Protein AF-A0A1A8SK10-F1 (afdb_monomer_lite)

Structure (mmCIF, N/CA/C/O backbone):
data_AF-A0A1A8SK10-F1
#
_entry.id   AF-A0A1A8SK10-F1
#
loop_
_atom_site.group_PDB
_atom_site.id
_atom_site.type_symbol
_atom_site.label_atom_id
_atom_site.label_alt_id
_atom_site.label_comp_id
_atom_site.label_asym_id
_atom_site.label_entity_id
_atom_site.label_seq_id
_atom_site.pdbx_PDB_ins_code
_atom_site.Cartn_x
_atom_site.Cartn_y
_atom_site.Cartn_z
_atom_site.occupancy
_atom_site.B_iso_or_equiv
_atom_site.auth_seq_id
_atom_site.auth_comp_id
_atom_site.auth_asym_id
_atom_site.auth_atom_id
_atom_site.pdbx_PDB_model_num
ATOM 1 N N . TRP A 1 1 ? -2.851 10.132 -17.902 1.00 65.00 1 TRP A N 1
ATOM 2 C CA . TRP A 1 1 ? -2.157 9.168 -17.026 1.00 65.00 1 TRP A CA 1
ATOM 3 C C . TRP A 1 1 ? -0.667 9.456 -17.080 1.00 65.00 1 TRP A C 1
ATOM 5 O O . TRP A 1 1 ? -0.201 9.834 -18.146 1.00 65.00 1 TRP A O 1
ATOM 15 N N . TRP A 1 2 ? 0.046 9.383 -15.954 1.00 83.75 2 TRP A N 1
ATOM 16 C CA . TRP A 1 2 ? 1.470 9.755 -15.833 1.00 83.75 2 TRP A CA 1
ATOM 17 C C . TRP A 1 2 ? 2.415 8.536 -15.775 1.00 83.75 2 TRP A C 1
ATOM 19 O O . TRP A 1 2 ? 3.636 8.691 -15.807 1.00 83.75 2 TRP A O 1
ATOM 29 N N . CYS A 1 3 ? 1.845 7.332 -15.729 1.00 89.19 3 CYS A N 1
ATOM 30 C CA . CYS A 1 3 ? 2.527 6.046 -15.659 1.00 89.19 3 CYS A CA 1
ATOM 31 C C . CYS A 1 3 ? 1.812 4.984 -16.515 1.00 89.19 3 CYS A C 1
ATOM 33 O O . CYS A 1 3 ? 0.656 5.170 -16.911 1.00 89.19 3 CYS A O 1
ATOM 35 N N . THR A 1 4 ? 2.507 3.877 -16.779 1.00 86.38 4 THR A N 1
ATOM 36 C CA . THR A 1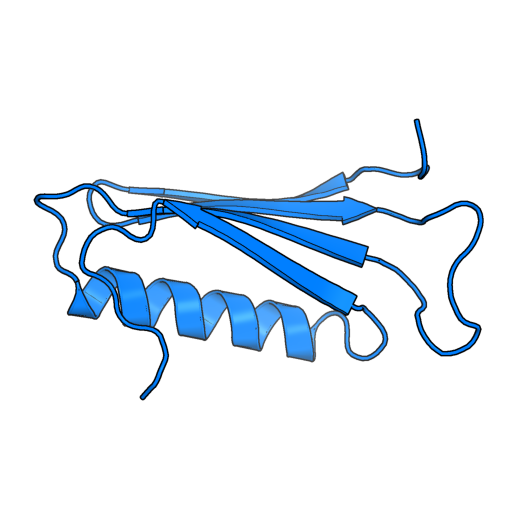 4 ? 1.971 2.621 -17.330 1.00 86.38 4 THR A CA 1
ATOM 37 C C . THR A 1 4 ? 2.109 1.486 -16.326 1.00 86.38 4 THR A C 1
ATOM 39 O O . THR A 1 4 ? 2.683 1.660 -15.248 1.00 86.38 4 THR A O 1
ATOM 42 N N . ASP A 1 5 ? 1.571 0.324 -16.705 1.00 85.00 5 ASP A N 1
ATOM 43 C CA . ASP A 1 5 ? 1.773 -0.948 -16.009 1.00 85.00 5 ASP A CA 1
ATOM 44 C C . ASP A 1 5 ? 1.375 -0.875 -14.532 1.00 85.00 5 ASP A C 1
ATOM 46 O O . ASP A 1 5 ? 2.093 -1.339 -13.650 1.00 85.00 5 ASP A O 1
ATOM 50 N N . VAL A 1 6 ? 0.227 -0.242 -14.262 1.00 91.69 6 VAL A N 1
ATOM 51 C CA . VAL A 1 6 ? -0.318 -0.143 -12.907 1.00 91.69 6 VAL A CA 1
ATOM 52 C C . VAL A 1 6 ? -0.783 -1.526 -12.466 1.00 91.69 6 VAL A C 1
ATOM 54 O O . VAL A 1 6 ? -1.745 -2.069 -13.008 1.00 91.69 6 VAL A O 1
ATOM 57 N N . THR A 1 7 ? -0.110 -2.084 -11.467 1.00 94.12 7 THR A N 1
ATOM 58 C CA . THR A 1 7 ? -0.410 -3.408 -10.915 1.00 94.12 7 THR A CA 1
ATOM 59 C C . THR A 1 7 ? -0.618 -3.321 -9.415 1.00 94.12 7 THR A C 1
ATOM 61 O O . THR A 1 7 ? 0.199 -2.724 -8.716 1.00 94.12 7 THR A O 1
ATOM 64 N N . VAL A 1 8 ? -1.671 -3.955 -8.906 1.00 95.81 8 VAL A N 1
ATOM 65 C CA . VAL A 1 8 ? -1.845 -4.155 -7.461 1.00 95.81 8 VAL A CA 1
ATOM 66 C C . VAL A 1 8 ? -0.821 -5.184 -6.990 1.00 95.81 8 VAL A C 1
ATOM 68 O O . VAL A 1 8 ? -0.778 -6.288 -7.530 1.00 95.81 8 VAL A O 1
ATOM 71 N N . ILE A 1 9 ? 0.002 -4.812 -6.010 1.00 95.81 9 ILE A N 1
ATOM 72 C CA . ILE A 1 9 ? 1.078 -5.662 -5.472 1.00 95.81 9 ILE A CA 1
ATOM 73 C C . ILE A 1 9 ? 0.787 -6.146 -4.051 1.00 95.81 9 ILE A C 1
ATOM 75 O O . ILE A 1 9 ? 1.218 -7.235 -3.687 1.00 95.81 9 ILE A O 1
ATOM 79 N N . ALA A 1 10 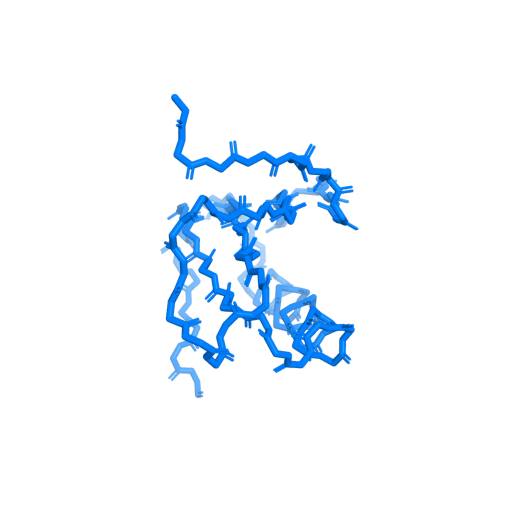? 0.005 -5.387 -3.282 1.00 95.44 10 ALA A N 1
ATOM 80 C CA . ALA A 1 10 ? -0.528 -5.827 -2.002 1.00 95.44 10 ALA A CA 1
ATOM 81 C C . ALA A 1 10 ? -1.868 -5.144 -1.729 1.00 95.44 10 ALA A C 1
ATOM 83 O O . ALA A 1 10 ? -2.092 -3.997 -2.118 1.00 95.44 10 ALA A O 1
ATOM 84 N N . GLN A 1 11 ? -2.765 -5.858 -1.064 1.00 96.19 11 GLN A N 1
ATOM 85 C CA . GLN A 1 11 ? -4.031 -5.320 -0.587 1.00 96.19 11 GLN A CA 1
ATOM 86 C C . GLN A 1 11 ? -4.394 -6.009 0.719 1.00 96.19 11 GLN A C 1
ATOM 88 O O . GLN A 1 11 ? -4.176 -7.213 0.869 1.00 96.19 11 GLN A O 1
ATOM 93 N N . HIS A 1 12 ? -4.981 -5.255 1.634 1.00 95.00 12 HIS A N 1
ATOM 94 C CA . HIS A 1 12 ? -5.451 -5.776 2.905 1.00 95.00 12 HIS A CA 1
ATOM 95 C C . HIS A 1 12 ? -6.634 -4.959 3.388 1.00 95.00 12 HIS A C 1
ATOM 97 O O . HIS A 1 12 ? -6.684 -3.745 3.201 1.00 95.00 12 HIS A O 1
ATOM 103 N N . CYS A 1 13 ? -7.586 -5.634 4.015 1.00 94.44 13 CYS A N 1
ATOM 104 C CA . CYS A 1 13 ? -8.759 -5.003 4.589 1.00 94.44 13 CYS A CA 1
ATOM 105 C C . CYS A 1 13 ? -9.080 -5.707 5.903 1.00 94.44 13 CYS A C 1
ATOM 107 O O . CYS A 1 13 ? -9.328 -6.914 5.937 1.00 94.44 13 CYS A O 1
ATOM 109 N N . SER A 1 14 ? -9.024 -4.956 6.996 1.00 92.81 14 SER A N 1
ATOM 110 C CA . SER A 1 14 ? -9.308 -5.445 8.339 1.00 92.81 14 SER A CA 1
ATOM 111 C C . SER A 1 14 ? -9.873 -4.317 9.202 1.00 92.81 14 SER A C 1
ATOM 113 O O . SER A 1 14 ? -9.655 -3.151 8.878 1.00 92.81 14 SER A O 1
ATOM 115 N N . PRO A 1 15 ? -10.531 -4.628 10.335 1.00 90.62 15 PRO A N 1
ATOM 116 C CA . PRO A 1 15 ? -11.052 -3.601 11.239 1.00 90.62 15 PRO A CA 1
ATOM 117 C C . PRO A 1 15 ? -9.989 -2.640 11.787 1.00 90.62 15 PRO A C 1
ATOM 119 O O . PRO A 1 15 ? -10.330 -1.549 12.230 1.00 90.62 15 PRO A O 1
ATOM 122 N N . SER A 1 16 ? -8.717 -3.050 11.787 1.00 90.06 16 SER A N 1
ATOM 123 C CA . SER A 1 16 ? -7.615 -2.244 12.318 1.00 90.06 16 SER A CA 1
ATOM 124 C C . SER A 1 16 ? -6.855 -1.471 11.239 1.00 90.06 16 SER A C 1
ATOM 126 O O . SER A 1 16 ? -6.249 -0.448 11.536 1.00 90.06 16 SER A O 1
ATOM 128 N N . LEU A 1 17 ? -6.841 -1.964 9.999 1.00 93.81 17 LEU A N 1
ATOM 129 C CA . LEU A 1 17 ? -6.019 -1.421 8.921 1.00 93.81 17 LEU A CA 1
ATOM 130 C C . LEU A 1 17 ? -6.563 -1.852 7.560 1.00 93.81 17 LEU A C 1
ATOM 132 O O . LEU A 1 17 ? -6.792 -3.042 7.318 1.00 93.81 17 LEU A O 1
ATOM 136 N N . GLU A 1 18 ? -6.665 -0.891 6.655 1.00 95.62 18 GLU A N 1
ATOM 137 C CA . GLU A 1 18 ? -6.932 -1.106 5.242 1.00 95.62 18 GLU A CA 1
ATOM 138 C C . GLU A 1 18 ? -5.807 -0.478 4.424 1.00 95.62 18 GLU A C 1
ATOM 140 O O . GLU A 1 18 ? -5.405 0.662 4.670 1.00 95.62 18 GLU A O 1
ATOM 145 N N . TYR A 1 19 ? -5.280 -1.214 3.450 1.00 96.25 19 TYR A N 1
ATOM 146 C CA . TYR A 1 19 ? -4.303 -0.662 2.525 1.00 96.25 19 TYR A CA 1
ATOM 147 C C . TYR A 1 19 ? -4.393 -1.262 1.131 1.00 96.25 19 TYR A C 1
ATOM 149 O O . TYR A 1 19 ? -4.829 -2.397 0.925 1.00 96.25 19 TYR A O 1
ATOM 157 N N . LEU A 1 20 ? -3.902 -0.491 0.170 1.00 97.00 20 LEU A N 1
ATOM 158 C CA . LEU A 1 20 ? -3.714 -0.900 -1.209 1.00 97.00 20 LEU A CA 1
ATOM 159 C C . LEU A 1 20 ? -2.371 -0.369 -1.703 1.00 97.00 20 LEU A C 1
ATOM 161 O O . LEU A 1 20 ? -2.197 0.839 -1.843 1.00 97.00 20 LEU A O 1
ATOM 165 N N . PHE A 1 21 ? -1.446 -1.272 -2.010 1.00 96.88 21 PHE A N 1
ATOM 166 C CA . PHE A 1 21 ? -0.193 -0.943 -2.671 1.00 96.88 21 PHE A CA 1
ATOM 167 C C . PHE A 1 21 ? -0.282 -1.267 -4.155 1.00 96.88 21 PHE A C 1
ATOM 169 O O . PHE A 1 21 ? -0.648 -2.372 -4.568 1.00 96.88 21 PHE A O 1
ATOM 176 N N . THR A 1 22 ? 0.102 -0.293 -4.969 1.00 95.94 22 THR A N 1
ATOM 177 C CA . THR A 1 22 ? 0.195 -0.433 -6.419 1.00 95.94 22 THR A CA 1
ATOM 178 C C . THR A 1 22 ? 1.598 -0.097 -6.876 1.00 95.94 22 THR A C 1
ATOM 180 O O . THR A 1 22 ? 2.175 0.897 -6.449 1.00 95.94 22 THR A O 1
ATOM 183 N N . ASN A 1 23 ? 2.143 -0.924 -7.759 1.00 94.62 23 ASN A N 1
ATOM 184 C CA . ASN A 1 23 ? 3.338 -0.588 -8.509 1.00 94.62 23 ASN A CA 1
ATOM 185 C C . ASN A 1 23 ? 2.927 0.102 -9.806 1.00 94.62 23 ASN A C 1
ATOM 187 O O . ASN A 1 23 ? 1.975 -0.320 -10.464 1.00 94.62 23 ASN A O 1
ATOM 191 N N . CYS A 1 24 ? 3.645 1.148 -10.181 1.00 92.88 24 CYS A N 1
ATOM 192 C CA . CYS A 1 24 ? 3.443 1.841 -11.436 1.00 92.88 24 CYS A CA 1
ATOM 193 C C . CYS A 1 24 ? 4.773 2.342 -11.995 1.00 92.88 24 CYS A C 1
ATOM 195 O O . CYS A 1 24 ? 5.694 2.702 -11.257 1.00 92.88 24 CYS A O 1
ATOM 197 N N . LYS A 1 25 ? 4.881 2.376 -13.324 1.00 90.44 25 LYS A N 1
ATOM 198 C CA . LYS A 1 25 ? 6.092 2.826 -14.010 1.00 90.44 25 LYS A CA 1
ATOM 199 C C . LYS A 1 25 ? 5.845 4.180 -14.674 1.00 90.44 25 LYS A C 1
ATOM 201 O O . LYS A 1 25 ? 5.119 4.238 -15.668 1.00 90.44 25 LYS A O 1
ATOM 206 N N . PRO A 1 26 ? 6.390 5.288 -14.145 1.00 88.25 26 PRO A N 1
ATOM 207 C CA . PRO A 1 26 ? 6.234 6.594 -14.773 1.00 88.25 26 PRO A CA 1
ATOM 208 C C . PRO A 1 26 ? 6.867 6.617 -16.164 1.00 88.25 26 PRO A C 1
ATOM 210 O O . PRO A 1 26 ? 7.889 5.975 -16.400 1.00 88.25 26 PRO A O 1
ATOM 213 N N . PHE A 1 27 ? 6.320 7.436 -17.063 1.00 85.88 27 PHE A N 1
ATOM 214 C CA . PHE A 1 27 ? 6.966 7.694 -18.359 1.00 85.88 27 PHE A CA 1
ATOM 215 C C . PHE A 1 27 ? 8.311 8.413 -18.210 1.00 85.88 27 PHE A C 1
ATOM 217 O O . PHE A 1 27 ? 9.201 8.263 -19.046 1.00 85.88 27 PHE A O 1
ATOM 224 N N . TYR A 1 28 ? 8.443 9.188 -17.135 1.00 84.31 28 TYR A N 1
ATOM 225 C CA . TYR A 1 28 ? 9.621 9.973 -16.810 1.00 84.31 28 TYR A CA 1
ATOM 226 C C . TYR A 1 28 ? 9.921 9.806 -15.319 1.00 84.31 28 TYR A C 1
ATOM 228 O O . TYR A 1 28 ? 9.248 10.404 -14.481 1.00 84.31 28 TYR A O 1
ATOM 236 N N . SER A 1 29 ? 10.914 8.983 -14.988 1.00 81.69 29 SER A N 1
ATOM 237 C CA . SER A 1 29 ? 11.461 8.859 -13.635 1.00 81.69 29 SER A CA 1
ATOM 238 C C . SER A 1 29 ? 12.914 9.351 -13.597 1.00 81.69 29 SER A C 1
ATOM 240 O O . SER A 1 29 ? 13.601 9.348 -14.627 1.00 81.69 29 SER A O 1
ATOM 242 N N . PRO A 1 30 ? 13.416 9.792 -12.428 1.00 85.69 30 PRO A N 1
ATOM 243 C CA . PRO A 1 30 ? 14.854 9.904 -12.207 1.00 85.69 30 PRO A CA 1
ATOM 244 C C . PRO A 1 30 ? 15.547 8.577 -12.550 1.00 85.69 30 PRO A C 1
ATOM 246 O O . PRO A 1 30 ? 14.978 7.514 -12.316 1.00 85.69 30 PRO A O 1
ATOM 249 N N . ARG A 1 31 ? 16.781 8.622 -13.076 1.00 80.88 31 ARG A N 1
ATOM 250 C CA . ARG A 1 31 ? 17.506 7.407 -13.520 1.00 80.88 31 ARG A CA 1
ATOM 251 C C . ARG A 1 31 ? 17.661 6.346 -12.431 1.00 80.88 31 ARG A C 1
ATOM 253 O O . ARG A 1 31 ? 17.796 5.176 -12.756 1.00 80.88 31 ARG A O 1
ATOM 260 N N . GLU A 1 32 ? 17.670 6.776 -11.178 1.00 83.81 32 GLU A N 1
ATOM 261 C CA . GLU A 1 32 ? 17.871 5.934 -10.000 1.00 83.81 32 GLU A CA 1
ATOM 262 C C . GLU A 1 32 ? 16.567 5.294 -9.494 1.00 83.81 32 GLU A C 1
ATOM 264 O O . GLU A 1 32 ? 16.617 4.459 -8.604 1.00 83.81 32 GLU A O 1
ATOM 269 N N . VAL A 1 33 ? 15.404 5.655 -10.058 1.00 85.69 33 VAL A N 1
ATOM 270 C CA . VAL A 1 33 ? 14.097 5.135 -9.632 1.00 85.69 33 VAL A CA 1
ATOM 271 C C . VAL A 1 33 ? 13.509 4.250 -10.727 1.00 85.69 33 VAL A C 1
ATOM 273 O O . VAL A 1 33 ? 13.071 4.736 -11.777 1.00 85.69 33 VAL A O 1
ATOM 276 N N . ALA A 1 34 ? 13.477 2.943 -10.464 1.00 86.81 34 ALA A N 1
ATOM 277 C CA . ALA A 1 34 ? 12.992 1.932 -11.399 1.00 86.81 34 ALA A CA 1
ATOM 278 C C . ALA A 1 34 ? 11.461 1.952 -11.546 1.00 86.81 34 ALA A C 1
ATOM 280 O O . ALA A 1 34 ? 10.934 1.791 -12.652 1.00 86.81 34 ALA A O 1
ATOM 281 N N . SER A 1 35 ? 10.753 2.173 -10.437 1.00 91.19 35 SER A N 1
ATOM 282 C CA . SER A 1 35 ? 9.291 2.247 -10.385 1.00 91.19 35 SER A CA 1
ATOM 283 C C . SER A 1 35 ? 8.792 2.968 -9.131 1.00 91.19 35 SER A C 1
ATOM 285 O O . SER A 1 35 ? 9.565 3.295 -8.233 1.00 91.19 35 SER A O 1
ATOM 287 N N . PHE A 1 36 ? 7.498 3.279 -9.106 1.00 94.00 36 PHE A N 1
ATOM 288 C CA . PHE A 1 36 ? 6.838 3.979 -8.012 1.00 94.00 36 PHE A CA 1
ATOM 289 C C . PHE A 1 36 ? 5.836 3.034 -7.363 1.00 94.00 36 PHE A C 1
ATOM 291 O O . PHE A 1 36 ? 4.933 2.525 -8.029 1.00 94.00 36 PHE A O 1
ATOM 298 N N . ILE A 1 37 ? 5.976 2.846 -6.057 1.00 95.50 37 ILE A N 1
ATOM 299 C CA . ILE A 1 37 ? 5.026 2.104 -5.241 1.00 95.50 37 ILE A CA 1
ATOM 300 C C . ILE A 1 37 ? 4.155 3.111 -4.511 1.00 95.50 37 ILE A C 1
ATOM 302 O O . ILE A 1 37 ? 4.638 3.890 -3.695 1.00 95.50 37 ILE A O 1
ATOM 306 N N . LEU A 1 38 ? 2.864 3.096 -4.810 1.00 95.50 38 LEU A N 1
ATOM 307 C CA . LEU A 1 38 ? 1.879 3.953 -4.169 1.00 95.50 38 LEU A CA 1
ATOM 308 C C . LEU A 1 38 ? 1.069 3.112 -3.195 1.00 95.50 38 LEU A C 1
ATOM 310 O O . LEU A 1 38 ? 0.348 2.210 -3.623 1.00 95.50 38 LEU A O 1
ATOM 314 N N . GLY A 1 39 ? 1.195 3.414 -1.908 1.00 96.12 39 GLY A N 1
ATOM 315 C CA . GLY A 1 39 ? 0.367 2.857 -0.847 1.00 96.12 39 GLY A CA 1
ATOM 316 C C . GLY A 1 39 ? -0.756 3.822 -0.494 1.00 96.12 39 GLY A C 1
ATOM 317 O O . GLY A 1 39 ? -0.486 4.941 -0.068 1.00 96.12 39 GLY A O 1
ATOM 318 N N . ALA A 1 40 ? -2.004 3.398 -0.656 1.00 96.06 40 ALA A N 1
ATOM 319 C CA . ALA A 1 40 ? -3.158 4.052 -0.053 1.00 96.06 40 ALA A CA 1
ATOM 320 C C . ALA A 1 40 ? -3.466 3.356 1.273 1.00 96.06 40 ALA A C 1
ATOM 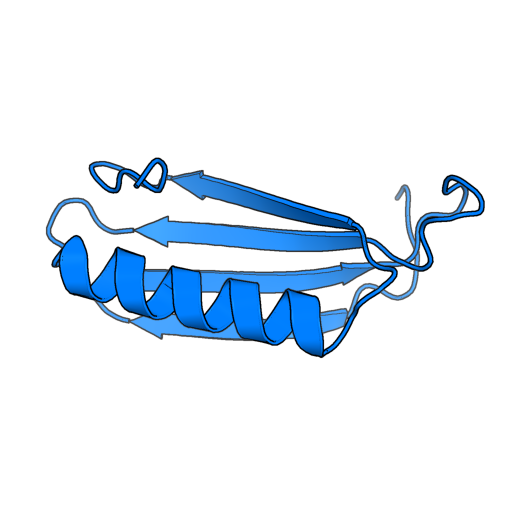322 O O . ALA A 1 40 ? -3.597 2.135 1.285 1.00 96.06 40 ALA A O 1
ATOM 323 N N . VAL A 1 41 ? -3.573 4.108 2.367 1.00 95.94 41 VAL A N 1
ATOM 324 C CA . VAL A 1 41 ? -3.798 3.569 3.716 1.00 95.94 41 VAL A CA 1
ATOM 325 C C . VAL A 1 41 ? -5.009 4.226 4.371 1.00 95.94 41 VAL A C 1
ATOM 327 O O . VAL A 1 41 ? -5.202 5.438 4.288 1.00 95.94 41 VAL A O 1
ATOM 330 N N . TYR A 1 42 ? -5.806 3.426 5.064 1.00 94.62 42 TYR A N 1
ATOM 331 C CA . TYR A 1 42 ? -6.858 3.892 5.950 1.00 94.62 42 TYR A CA 1
ATOM 332 C C . TYR A 1 42 ? -6.785 3.138 7.279 1.00 94.62 42 TYR A C 1
ATOM 334 O O . TYR A 1 42 ? -6.805 1.908 7.315 1.00 94.62 42 TYR A O 1
ATOM 342 N N . ILE A 1 43 ? -6.675 3.884 8.377 1.00 93.50 43 ILE A N 1
ATOM 343 C CA . ILE A 1 43 ? -6.719 3.348 9.740 1.00 93.50 43 ILE A CA 1
ATOM 344 C C . ILE A 1 43 ? -8.002 3.867 10.388 1.00 93.50 43 ILE A C 1
ATOM 346 O O . ILE A 1 43 ? -8.094 5.074 10.619 1.00 93.50 43 ILE A O 1
ATOM 350 N N . PRO A 1 44 ? -8.991 3.006 10.685 1.00 91.06 44 PRO A N 1
ATOM 351 C CA . PRO A 1 44 ? -10.231 3.430 11.326 1.00 91.06 44 PRO A CA 1
ATOM 352 C C . PRO A 1 44 ? -9.993 4.155 12.667 1.00 91.06 44 PRO A C 1
ATOM 354 O O . PRO A 1 44 ? -9.061 3.817 13.396 1.00 91.06 44 PRO A O 1
ATOM 357 N N . PRO A 1 45 ? -10.840 5.125 13.056 1.00 88.25 45 PRO A N 1
ATOM 358 C CA . PRO A 1 45 ? -10.654 5.900 14.290 1.00 88.25 45 PRO A CA 1
ATOM 359 C C . PRO A 1 45 ? -10.745 5.060 15.577 1.00 88.25 45 PRO A C 1
ATOM 361 O O . PRO A 1 45 ? -10.180 5.459 16.601 1.00 88.25 45 PRO A O 1
ATOM 364 N N . ASP A 1 46 ? -11.434 3.917 15.504 1.00 88.38 46 ASP A N 1
ATOM 365 C CA . ASP A 1 46 ? -11.627 2.952 16.593 1.00 88.38 46 ASP A CA 1
ATOM 366 C C . ASP A 1 46 ? -10.657 1.755 16.509 1.00 88.38 46 ASP A C 1
ATOM 368 O O . ASP A 1 46 ? -10.766 0.810 17.291 1.00 88.38 46 ASP A O 1
ATOM 372 N N . ALA A 1 47 ? -9.719 1.772 15.555 1.00 89.44 47 ALA A N 1
ATOM 373 C CA . ALA A 1 47 ? -8.719 0.726 15.394 1.00 89.44 47 ALA A CA 1
ATOM 374 C C . ALA A 1 47 ? -7.720 0.700 16.558 1.00 89.44 47 ALA A C 1
ATOM 376 O O . ALA A 1 47 ? -7.362 1.734 17.130 1.00 89.44 47 ALA A O 1
ATOM 377 N N . ASP A 1 48 ? -7.190 -0.491 16.846 1.00 90.00 48 ASP A N 1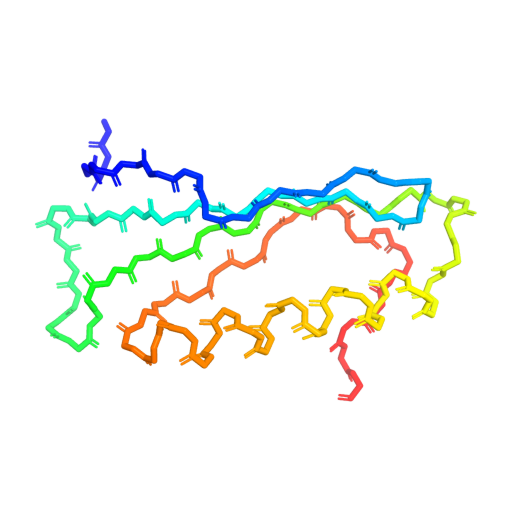
ATOM 378 C CA . ASP A 1 48 ? -5.989 -0.610 17.667 1.00 90.00 48 ASP A CA 1
ATOM 379 C C . ASP A 1 48 ? -4.797 -0.029 16.897 1.00 90.00 48 ASP A C 1
ATOM 381 O O . ASP A 1 48 ? -4.307 -0.606 15.922 1.00 90.00 48 ASP A O 1
ATOM 385 N N . VAL A 1 49 ? -4.346 1.143 17.345 1.00 87.69 49 VAL A N 1
ATOM 386 C CA . VAL A 1 49 ? -3.266 1.901 16.713 1.00 87.69 49 VAL A CA 1
ATOM 387 C C . VAL A 1 49 ? -1.957 1.111 16.700 1.00 87.69 49 VAL A C 1
ATOM 389 O O . VAL A 1 49 ? -1.221 1.202 15.721 1.00 87.69 49 VAL A O 1
ATOM 392 N N . HIS A 1 50 ? -1.675 0.314 17.734 1.00 89.06 50 HIS A N 1
ATOM 393 C CA . HIS A 1 50 ? -0.433 -0.454 17.811 1.00 89.06 50 HIS A CA 1
ATOM 394 C C . HIS A 1 50 ? -0.415 -1.582 16.785 1.00 89.06 50 HIS A C 1
ATOM 396 O O . HIS A 1 50 ? 0.577 -1.752 16.074 1.00 89.06 50 HIS A O 1
ATOM 402 N N . GLU A 1 51 ? -1.522 -2.313 16.659 1.00 91.06 51 GLU A N 1
ATOM 403 C CA . GLU A 1 51 ? -1.647 -3.360 15.644 1.00 91.06 51 GLU A CA 1
ATOM 404 C C . GLU A 1 51 ? -1.623 -2.775 14.229 1.00 91.06 51 GLU A C 1
ATOM 406 O O . GLU A 1 51 ? -0.931 -3.307 13.360 1.00 91.06 51 GLU A O 1
ATOM 411 N N . ALA A 1 52 ? -2.305 -1.647 14.000 1.00 91.94 52 ALA A N 1
ATOM 412 C CA . ALA A 1 52 ? -2.306 -0.967 12.708 1.00 91.94 52 ALA A CA 1
ATOM 413 C C . ALA A 1 52 ? -0.903 -0.477 12.309 1.00 91.94 52 ALA A C 1
ATOM 415 O O . ALA A 1 52 ? -0.462 -0.710 11.184 1.00 91.94 52 ALA A O 1
ATOM 416 N N . GLN A 1 53 ? -0.175 0.159 13.233 1.00 90.88 53 GLN A N 1
ATOM 417 C CA . GLN A 1 53 ? 1.200 0.614 13.007 1.00 90.88 53 GLN A CA 1
ATOM 418 C C . GLN A 1 53 ? 2.148 -0.553 12.745 1.00 90.88 53 GLN A C 1
ATOM 420 O O . GLN A 1 53 ? 2.946 -0.484 11.810 1.00 90.88 53 GLN A O 1
ATOM 425 N N . ARG A 1 54 ? 2.060 -1.622 13.547 1.00 92.94 54 ARG A N 1
ATOM 426 C CA . ARG A 1 54 ? 2.898 -2.816 13.392 1.00 92.94 54 ARG A CA 1
ATOM 427 C C . ARG A 1 54 ? 2.677 -3.457 12.025 1.00 92.94 54 ARG A C 1
ATOM 429 O O . ARG A 1 54 ? 3.639 -3.621 11.281 1.00 92.94 54 ARG A O 1
ATOM 436 N N . ALA A 1 55 ? 1.424 -3.751 11.678 1.00 93.50 55 ALA A N 1
ATOM 437 C CA . ALA A 1 55 ? 1.075 -4.368 10.402 1.00 93.50 55 ALA A CA 1
ATOM 438 C C . ALA A 1 55 ? 1.496 -3.496 9.209 1.00 93.50 55 ALA A C 1
ATOM 440 O O . ALA A 1 55 ? 2.072 -4.001 8.248 1.00 93.50 55 ALA A O 1
ATOM 441 N N . LEU A 1 56 ? 1.277 -2.179 9.284 1.00 94.00 56 LEU A N 1
ATOM 442 C CA . LEU A 1 56 ? 1.687 -1.269 8.219 1.00 94.00 56 LEU A CA 1
ATOM 443 C C . LEU A 1 56 ? 3.215 -1.185 8.081 1.00 94.00 56 LEU A C 1
ATOM 445 O O . LEU A 1 56 ? 3.727 -1.170 6.966 1.00 94.00 56 LEU A O 1
ATOM 449 N N . THR A 1 57 ? 3.946 -1.143 9.196 1.00 93.88 57 THR A N 1
ATOM 450 C CA . THR A 1 57 ? 5.416 -1.093 9.191 1.00 93.88 57 THR A CA 1
ATOM 451 C C . THR A 1 57 ? 6.000 -2.373 8.601 1.00 93.88 57 THR A C 1
ATOM 453 O O . THR A 1 57 ? 6.900 -2.312 7.768 1.00 93.88 57 THR A O 1
ATOM 456 N N . GLU A 1 58 ? 5.465 -3.534 8.989 1.00 94.69 58 GLU A N 1
ATOM 457 C CA . GLU A 1 58 ? 5.849 -4.832 8.425 1.00 94.69 58 GLU A CA 1
ATOM 458 C C . GLU A 1 58 ? 5.626 -4.873 6.906 1.00 94.69 58 GLU A C 1
ATOM 460 O O . GLU A 1 58 ? 6.509 -5.322 6.171 1.00 94.69 58 GLU A O 1
ATOM 465 N N . GLU A 1 59 ? 4.496 -4.345 6.426 1.00 95.00 59 GLU A N 1
ATOM 466 C CA . GLU A 1 59 ? 4.196 -4.280 4.994 1.00 95.00 59 GLU A CA 1
ATOM 467 C C . GLU A 1 59 ? 5.143 -3.330 4.246 1.00 95.00 59 GLU A C 1
ATOM 469 O O . GLU A 1 59 ? 5.691 -3.701 3.209 1.00 95.00 59 GLU A O 1
ATOM 474 N N . ILE A 1 60 ? 5.408 -2.132 4.780 1.00 94.38 60 ILE A N 1
ATOM 475 C CA . ILE A 1 60 ? 6.344 -1.176 4.164 1.00 94.38 60 ILE A CA 1
ATOM 476 C C . ILE A 1 60 ? 7.744 -1.791 4.061 1.00 94.38 60 ILE A C 1
ATOM 478 O O . ILE A 1 60 ? 8.344 -1.759 2.988 1.00 94.38 60 ILE A O 1
ATOM 482 N N . LEU A 1 61 ? 8.234 -2.431 5.127 1.00 95.06 61 LEU A N 1
ATOM 483 C CA . LEU A 1 61 ? 9.528 -3.121 5.120 1.00 95.06 61 LEU A CA 1
ATOM 484 C C . LEU A 1 61 ? 9.565 -4.280 4.110 1.00 95.06 61 LEU A C 1
ATOM 486 O O . LEU A 1 61 ? 10.600 -4.547 3.493 1.00 95.06 61 LEU A O 1
ATOM 490 N N . CYS A 1 62 ? 8.446 -4.986 3.933 1.00 95.06 62 CYS A N 1
ATOM 491 C CA . CYS A 1 62 ? 8.308 -6.010 2.902 1.00 95.06 62 CYS A CA 1
ATOM 492 C C . CYS A 1 62 ? 8.432 -5.398 1.497 1.00 95.06 62 CYS A C 1
ATOM 494 O O . CYS A 1 62 ? 9.167 -5.928 0.657 1.00 95.06 62 CYS A O 1
ATOM 496 N N . MET A 1 63 ? 7.780 -4.258 1.256 1.00 94.38 63 MET A N 1
ATOM 497 C CA . MET A 1 63 ? 7.844 -3.537 -0.016 1.00 94.38 63 MET A CA 1
ATOM 498 C C . MET A 1 63 ? 9.248 -3.005 -0.311 1.00 94.38 63 MET A C 1
ATOM 500 O O . MET A 1 63 ? 9.751 -3.235 -1.409 1.00 94.38 63 MET A O 1
ATOM 504 N N . GLU A 1 64 ? 9.919 -2.383 0.661 1.00 93.75 64 GLU A N 1
ATOM 505 C CA . GLU A 1 64 ? 11.305 -1.908 0.519 1.00 93.75 64 GLU A CA 1
ATOM 506 C C . GLU A 1 64 ? 12.263 -3.048 0.158 1.00 93.75 64 GLU A C 1
ATOM 508 O O . GLU A 1 64 ? 13.127 -2.899 -0.705 1.00 93.75 64 GLU A O 1
ATOM 513 N N . ARG A 1 65 ? 12.086 -4.226 0.772 1.00 95.00 65 ARG A N 1
ATOM 514 C CA . ARG A 1 65 ? 12.907 -5.407 0.472 1.0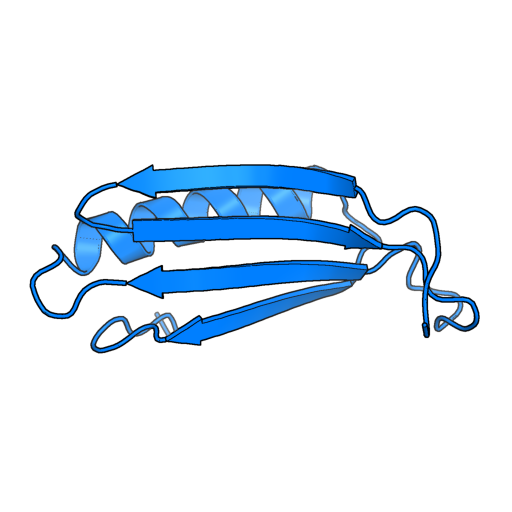0 95.00 65 ARG A CA 1
ATOM 515 C C . ARG A 1 65 ? 12.605 -5.999 -0.902 1.00 95.00 65 ARG A C 1
ATOM 517 O O . ARG A 1 65 ? 13.515 -6.486 -1.569 1.00 95.00 65 ARG A O 1
ATOM 524 N N . THR A 1 66 ? 11.336 -6.010 -1.297 1.00 94.81 66 THR A N 1
ATOM 525 C CA . THR A 1 66 ? 10.890 -6.614 -2.561 1.00 94.81 66 THR A CA 1
ATOM 526 C C . THR A 1 66 ? 11.229 -5.723 -3.757 1.00 94.81 66 THR A C 1
ATOM 528 O O . THR A 1 66 ? 11.511 -6.231 -4.842 1.00 94.81 66 THR A O 1
ATOM 531 N N . TYR A 1 67 ? 11.259 -4.404 -3.554 1.00 92.88 67 TYR A N 1
ATOM 532 C CA . TYR A 1 67 ? 11.451 -3.401 -4.597 1.00 92.88 67 TYR A CA 1
ATOM 533 C C . TYR A 1 67 ? 12.518 -2.358 -4.202 1.00 92.88 67 TYR A C 1
ATOM 535 O O . TYR A 1 67 ? 12.193 -1.181 -4.037 1.00 92.88 67 TYR A O 1
ATOM 543 N N . PRO A 1 68 ? 13.798 -2.758 -4.087 1.00 90.06 68 PRO A N 1
ATOM 544 C CA . PRO A 1 68 ? 14.862 -1.931 -3.502 1.00 90.06 68 PRO A CA 1
ATOM 545 C C . PRO A 1 68 ? 15.150 -0.622 -4.255 1.00 90.06 68 PRO A C 1
ATOM 547 O O . PRO A 1 68 ? 15.554 0.358 -3.640 1.00 90.06 68 PRO A O 1
ATOM 550 N N . ASP A 1 69 ? 14.902 -0.583 -5.567 1.00 90.19 69 ASP A N 1
ATOM 551 C CA . ASP A 1 69 ? 15.133 0.596 -6.419 1.00 90.19 69 ASP A CA 1
ATOM 552 C C . ASP A 1 69 ? 13.832 1.360 -6.737 1.00 90.19 69 ASP A C 1
ATOM 554 O O . ASP A 1 69 ? 13.741 2.091 -7.731 1.00 90.19 69 ASP A O 1
ATOM 558 N N . SER A 1 70 ? 12.771 1.137 -5.952 1.00 91.62 70 SER A N 1
ATOM 559 C CA . SER A 1 70 ? 11.482 1.811 -6.131 1.00 91.62 70 SER A CA 1
ATOM 560 C C . SER A 1 70 ? 11.264 2.917 -5.114 1.00 91.62 70 SER A C 1
ATOM 562 O O . SER A 1 70 ? 11.578 2.781 -3.936 1.00 91.62 70 SER A O 1
ATOM 564 N N . LEU A 1 71 ? 10.648 4.008 -5.567 1.00 92.75 71 LEU A N 1
ATOM 565 C CA . LEU A 1 71 ? 10.192 5.061 -4.672 1.00 92.75 71 LEU A CA 1
ATOM 566 C C . LEU A 1 71 ? 8.853 4.652 -4.060 1.00 92.75 71 LEU A C 1
ATOM 568 O O . LEU A 1 71 ? 7.865 4.517 -4.783 1.00 92.75 71 LEU A O 1
ATOM 572 N N . ILE A 1 72 ? 8.816 4.491 -2.739 1.00 94.56 72 ILE A N 1
ATOM 573 C CA . ILE A 1 72 ? 7.593 4.175 -2.000 1.00 94.56 72 ILE A CA 1
ATOM 574 C C . ILE A 1 72 ? 6.974 5.469 -1.476 1.00 94.56 72 ILE A C 1
ATOM 576 O O . ILE A 1 72 ? 7.611 6.243 -0.766 1.00 94.56 72 ILE A O 1
ATOM 580 N N . ILE A 1 73 ? 5.715 5.703 -1.832 1.00 94.12 73 ILE A N 1
ATOM 581 C CA . ILE A 1 73 ? 4.921 6.840 -1.379 1.00 94.12 73 ILE A CA 1
ATOM 582 C C . ILE A 1 73 ? 3.675 6.276 -0.706 1.00 94.12 73 ILE A C 1
ATOM 584 O O . ILE A 1 73 ? 2.809 5.709 -1.371 1.00 94.12 73 ILE A O 1
ATOM 588 N N . VAL A 1 74 ? 3.587 6.432 0.613 1.00 94.62 74 VAL A N 1
ATOM 589 C CA . VAL A 1 74 ? 2.430 5.994 1.401 1.00 94.62 74 VAL A CA 1
ATOM 590 C C . VAL A 1 74 ? 1.608 7.218 1.785 1.00 94.62 74 VAL A C 1
ATOM 592 O O . VAL A 1 74 ? 2.119 8.161 2.385 1.00 94.62 74 VAL A O 1
ATOM 595 N N . LEU A 1 75 ? 0.336 7.219 1.402 1.00 94.75 75 LEU A N 1
ATOM 596 C CA . LEU A 1 75 ? -0.602 8.319 1.595 1.00 94.75 75 LEU A CA 1
ATOM 597 C C . LEU A 1 75 ? -1.921 7.768 2.119 1.00 94.75 75 LEU A C 1
ATOM 599 O O . LEU A 1 75 ? -2.298 6.636 1.824 1.00 94.75 75 LEU A O 1
ATOM 603 N N . GLY A 1 76 ? -2.664 8.599 2.835 1.00 92.31 76 GLY A N 1
ATOM 604 C CA . GLY A 1 76 ? -4.003 8.246 3.268 1.00 92.31 76 GLY A CA 1
ATOM 605 C C . GLY A 1 76 ? -4.372 8.875 4.596 1.00 92.31 76 GLY A C 1
ATOM 606 O O . GLY A 1 76 ? -3.769 9.866 5.012 1.00 92.31 76 GLY A O 1
ATOM 607 N N . ASP A 1 77 ? -5.380 8.297 5.234 1.00 91.81 77 ASP A N 1
ATOM 608 C CA . ASP A 1 77 ? -5.863 8.738 6.534 1.00 91.81 77 ASP A CA 1
ATOM 609 C C . ASP A 1 77 ? -5.393 7.760 7.614 1.00 91.81 77 ASP A C 1
ATOM 611 O O . ASP A 1 77 ? -5.953 6.683 7.825 1.00 91.81 77 ASP A O 1
ATOM 615 N N . PHE A 1 78 ? -4.316 8.163 8.281 1.00 88.75 78 PHE A N 1
ATOM 616 C CA . PHE A 1 78 ? -3.713 7.429 9.387 1.00 88.75 78 PHE A CA 1
ATOM 617 C C . PHE A 1 78 ? -4.427 7.697 10.723 1.00 88.75 78 PHE A C 1
ATOM 619 O O . PHE A 1 78 ? -4.102 7.059 11.725 1.00 88.75 78 PHE A O 1
ATOM 626 N N . ASN A 1 79 ? -5.386 8.631 10.766 1.00 87.50 79 ASN A N 1
ATOM 627 C CA . ASN A 1 79 ? -6.059 9.080 11.981 1.00 87.50 79 ASN A CA 1
ATOM 628 C C . ASN A 1 79 ? -5.070 9.364 13.132 1.00 87.50 79 ASN A C 1
ATOM 630 O O . ASN A 1 79 ? -4.259 10.285 13.054 1.00 87.50 79 ASN A O 1
ATOM 634 N N . LYS A 1 80 ? -5.145 8.588 14.222 1.00 75.94 80 LYS A N 1
ATOM 635 C CA . LYS A 1 80 ? -4.305 8.743 15.423 1.00 75.94 80 LYS A CA 1
ATOM 636 C C . LYS A 1 80 ? -2.967 8.004 15.331 1.00 75.94 80 LYS A C 1
ATOM 638 O O . LYS A 1 80 ? -2.168 8.105 16.262 1.00 75.94 80 LYS A O 1
ATOM 643 N N . ALA A 1 81 ? -2.726 7.235 14.271 1.00 69.69 81 ALA A N 1
ATOM 644 C CA . ALA A 1 81 ? -1.485 6.496 14.119 1.00 69.69 81 ALA A CA 1
ATOM 645 C C . ALA A 1 81 ? -0.326 7.451 13.832 1.00 69.69 81 ALA A C 1
ATOM 647 O O . ALA A 1 81 ? -0.373 8.262 12.910 1.00 69.69 81 ALA A O 1
ATOM 648 N N . ASN A 1 82 ? 0.733 7.336 14.632 1.00 66.50 82 ASN A N 1
ATOM 649 C CA . ASN A 1 82 ? 1.955 8.103 14.451 1.00 66.50 82 ASN A CA 1
ATOM 650 C C . ASN A 1 82 ? 3.096 7.187 13.990 1.00 66.50 82 ASN A C 1
ATOM 652 O O . ASN A 1 82 ? 3.581 6.367 14.761 1.00 66.50 82 ASN A O 1
ATOM 656 N N . LEU A 1 83 ? 3.528 7.326 12.741 1.00 63.72 83 LEU A N 1
ATOM 657 C CA . LEU A 1 83 ? 4.616 6.524 12.169 1.00 63.72 83 LEU A CA 1
ATOM 658 C C . LEU A 1 83 ? 6.015 7.090 12.483 1.00 63.72 83 LEU A C 1
ATOM 660 O O . LEU A 1 83 ? 7.003 6.575 11.977 1.00 63.72 83 LEU A O 1
ATOM 664 N N . SER A 1 84 ? 6.118 8.143 13.303 1.00 61.75 84 SER A N 1
ATOM 665 C CA . SER A 1 84 ? 7.377 8.828 13.628 1.00 61.75 84 SER A CA 1
ATOM 666 C C . SER A 1 84 ? 8.176 8.197 14.783 1.00 61.75 84 SER A C 1
ATOM 668 O O . SER A 1 84 ? 8.819 8.945 15.525 1.00 61.75 84 SER A O 1
ATOM 670 N N . GLN A 1 85 ? 8.074 6.885 15.022 1.00 45.66 85 GLN A N 1
ATOM 671 C CA . GLN A 1 85 ? 8.824 6.245 16.116 1.00 45.66 85 GLN A CA 1
ATOM 672 C C . GLN A 1 85 ? 10.325 6.164 15.836 1.00 45.66 85 GLN A C 1
ATOM 674 O O . GLN A 1 85 ? 10.700 5.818 14.696 1.00 45.66 85 GLN A O 1
#

pLDDT: mean 89.57, std 8.85, range [45.66, 97.0]

Secondary structure (DSSP, 8-state):
--EEEEEEEEEEE-SS-EEEEEEEEESS--TT--EEEEEEEE--TTS-HHHHHHHHHHHHHHHHHH-TTEEEEEEEE-TT-----

Radius of gyration: 13.58 Å; chains: 1; bounding box: 30×17×36 Å

Foldseek 3Di:
DQWPDWDWPDFDDDQAKTKTWIWTGGPDDDPQARIEIEMEIDGDQPHDLVVHLVVVVVV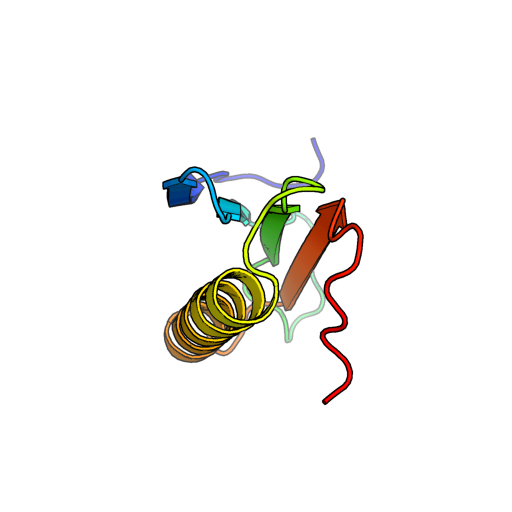VVVCCVVRVSHHYDYDYCSDPHDNPD

Organism: NCBI:txid451742

InterPro domains:
  IPR036691 Endonuclease/exonuclease/phosphatase superfamily [G3DSA:3.60.10.10] (3-84)
  IPR036691 Endonuclease/exonuclease/phosphatase superfamily [SSF56219] (32-80)

Sequence (85 aa):
WWCTDVTVIAQHCSPSLEYLFTNCKPFYSPREVASFILGAVYIPPDADVHEAQRALTEEILCMERTYPDSLIIVLGDFNKANLSQ